Protein AF-A0A532DJZ5-F1 (afdb_monomer_lite)

Structure (mmCIF, N/CA/C/O backbone):
data_AF-A0A532DJZ5-F1
#
_entry.id   AF-A0A532DJZ5-F1
#
loop_
_atom_site.group_PDB
_atom_site.id
_atom_site.type_symbol
_atom_site.label_atom_id
_atom_site.label_alt_id
_atom_site.label_comp_id
_atom_site.label_asym_id
_atom_site.label_entity_id
_atom_site.label_seq_id
_atom_site.pdbx_PDB_ins_code
_atom_site.Cartn_x
_atom_site.Cartn_y
_atom_site.Cartn_z
_atom_site.occupancy
_atom_site.B_iso_or_equiv
_atom_site.auth_seq_id
_atom_site.auth_comp_id
_atom_site.auth_asym_id
_atom_site.auth_atom_id
_atom_site.pdbx_PDB_model_num
ATOM 1 N N . ASN A 1 1 ? 0.018 -0.872 -16.519 1.00 66.56 1 ASN A N 1
ATOM 2 C CA . ASN A 1 1 ? 0.242 -2.027 -15.623 1.00 66.56 1 ASN A CA 1
ATOM 3 C C . ASN A 1 1 ? -1.025 -2.783 -15.211 1.00 66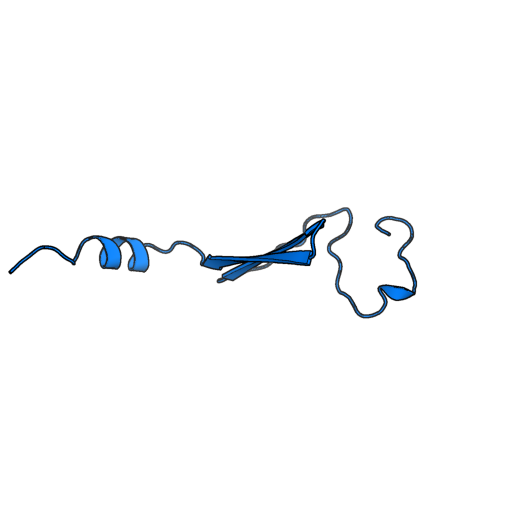.56 1 ASN A C 1
ATOM 5 O O . ASN A 1 1 ? -0.874 -3.883 -14.712 1.00 66.56 1 ASN A O 1
ATOM 9 N N . LEU A 1 2 ? -2.258 -2.271 -15.399 1.00 80.00 2 LEU A N 1
ATOM 10 C CA . LEU A 1 2 ? -3.481 -2.996 -14.975 1.00 80.00 2 LEU A CA 1
ATOM 11 C C . LEU A 1 2 ? -4.208 -3.764 -16.099 1.00 80.00 2 LEU A C 1
ATOM 13 O O . LEU A 1 2 ? -4.910 -4.730 -15.820 1.00 80.00 2 LEU A O 1
ATOM 17 N N . SER A 1 3 ? -4.053 -3.343 -17.356 1.00 86.56 3 SER A N 1
ATOM 18 C CA . SER A 1 3 ? -4.530 -4.063 -18.552 1.00 86.56 3 SER A CA 1
ATOM 19 C C . SER A 1 3 ? -3.385 -4.766 -19.281 1.00 86.56 3 SER A C 1
ATOM 21 O O . SER A 1 3 ? -3.519 -5.907 -19.706 1.00 86.56 3 SER A O 1
ATOM 23 N N . THR A 1 4 ? -2.242 -4.087 -19.351 1.00 90.31 4 THR A N 1
ATOM 24 C CA . THR A 1 4 ? -0.958 -4.621 -19.806 1.00 90.31 4 THR A CA 1
ATOM 25 C C . THR A 1 4 ? 0.010 -4.535 -18.624 1.00 90.31 4 THR A C 1
ATOM 27 O O . THR A 1 4 ? 0.456 -3.423 -18.304 1.00 90.31 4 THR A O 1
ATOM 30 N N . PRO A 1 5 ? 0.229 -5.636 -17.882 1.00 88.69 5 PRO A N 1
ATOM 31 C CA . PRO A 1 5 ? 1.193 -5.690 -16.786 1.00 88.69 5 PRO A CA 1
ATOM 32 C C . PRO A 1 5 ? 2.623 -5.473 -17.279 1.00 88.69 5 PRO A C 1
ATOM 34 O O . PRO A 1 5 ? 2.966 -5.848 -18.398 1.00 88.69 5 PRO A O 1
ATOM 37 N N . ASP A 1 6 ? 3.434 -4.843 -16.438 1.00 92.69 6 ASP A N 1
ATOM 38 C CA . ASP A 1 6 ? 4.865 -4.679 -16.686 1.00 92.69 6 ASP A CA 1
ATOM 39 C C . ASP A 1 6 ? 5.596 -5.948 -16.212 1.00 92.69 6 ASP A C 1
ATOM 41 O O . ASP A 1 6 ? 5.336 -6.361 -15.077 1.00 92.69 6 ASP A O 1
ATOM 45 N N . PRO A 1 7 ? 6.503 -6.548 -17.009 1.00 93.44 7 PRO A N 1
ATOM 46 C CA . PRO A 1 7 ? 7.305 -7.699 -16.582 1.00 93.44 7 PRO A CA 1
ATOM 47 C C . PRO A 1 7 ? 8.099 -7.470 -15.287 1.00 93.44 7 PRO A C 1
ATOM 49 O O . PRO A 1 7 ? 8.346 -8.405 -14.533 1.00 93.44 7 PRO A O 1
ATOM 52 N N . ALA A 1 8 ? 8.478 -6.228 -14.970 1.00 94.62 8 ALA A N 1
ATOM 53 C CA . ALA A 1 8 ? 9.147 -5.905 -13.708 1.00 94.62 8 ALA A CA 1
ATOM 54 C C . ALA A 1 8 ? 8.252 -6.133 -12.472 1.00 94.62 8 ALA A C 1
ATOM 56 O O . ALA A 1 8 ? 8.751 -6.177 -11.350 1.00 94.62 8 ALA A O 1
ATOM 57 N N . GLY A 1 9 ? 6.936 -6.253 -12.668 1.00 91.06 9 GLY A N 1
ATOM 58 C CA . GLY A 1 9 ? 5.966 -6.593 -11.632 1.00 91.06 9 GLY A CA 1
ATOM 59 C C . GLY A 1 9 ? 5.736 -8.095 -11.447 1.00 91.06 9 GLY A C 1
ATOM 60 O O . GLY A 1 9 ? 4.895 -8.458 -10.621 1.00 91.06 9 GLY A O 1
ATOM 61 N N . ASP A 1 10 ? 6.429 -8.962 -12.192 1.00 91.44 10 ASP A N 1
ATOM 62 C CA . ASP A 1 10 ? 6.253 -10.412 -12.101 1.00 91.44 10 ASP A CA 1
ATOM 63 C C . ASP A 1 10 ? 6.509 -10.918 -10.671 1.00 91.44 10 ASP A C 1
ATOM 65 O O . ASP A 1 10 ? 7.500 -10.583 -10.022 1.00 91.44 10 ASP A O 1
ATOM 69 N N . GLY A 1 11 ? 5.580 -11.731 -10.161 1.00 91.62 11 GLY A N 1
ATOM 70 C CA . GLY A 1 11 ? 5.603 -12.238 -8.784 1.00 91.62 11 GLY A CA 1
ATOM 71 C C . GLY A 1 11 ? 4.899 -11.349 -7.751 1.00 91.62 11 GLY A C 1
ATOM 72 O O . GLY A 1 11 ? 4.719 -11.785 -6.614 1.00 91.62 11 GLY A O 1
ATOM 73 N N . ILE A 1 12 ? 4.440 -10.149 -8.127 1.00 92.38 12 ILE A N 1
ATOM 74 C CA . ILE A 1 12 ? 3.595 -9.299 -7.277 1.00 92.38 12 ILE A CA 1
ATOM 75 C C . ILE A 1 12 ? 2.114 -9.576 -7.576 1.00 92.38 12 ILE A C 1
ATOM 77 O O . ILE A 1 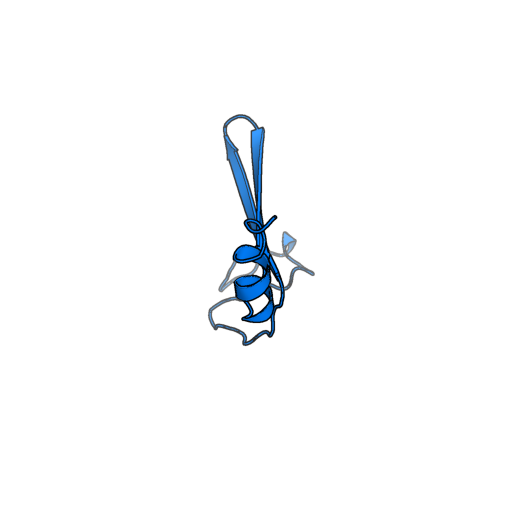12 ? 1.647 -9.450 -8.707 1.00 92.38 12 ILE A O 1
ATOM 81 N N . ASP A 1 13 ? 1.349 -9.924 -6.542 1.00 91.94 13 ASP A N 1
ATOM 82 C 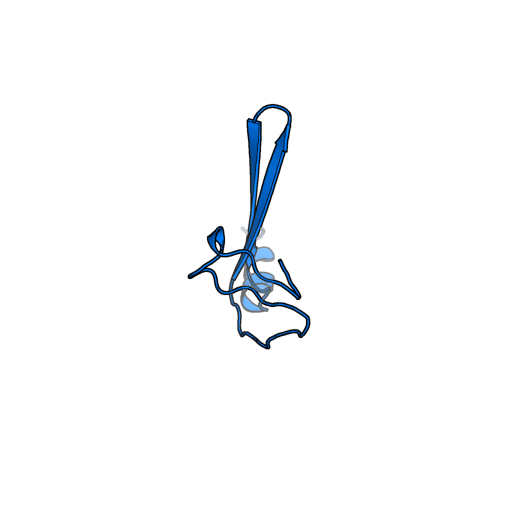CA . ASP A 1 13 ? -0.086 -10.210 -6.648 1.00 91.94 13 ASP A CA 1
ATOM 83 C C . ASP A 1 13 ? -0.929 -8.921 -6.646 1.00 91.94 13 ASP A C 1
ATOM 85 O O . ASP A 1 13 ? -1.423 -8.463 -5.612 1.00 91.94 13 ASP A O 1
ATOM 89 N N . PHE A 1 14 ? -1.081 -8.306 -7.820 1.00 91.94 14 PHE A N 1
ATOM 90 C CA . PHE A 1 14 ? -1.922 -7.123 -7.997 1.00 91.94 14 PHE A CA 1
ATOM 91 C C . PHE A 1 14 ? -3.412 -7.475 -8.096 1.00 91.94 14 PHE A C 1
ATOM 93 O O . PHE A 1 14 ? -3.833 -8.292 -8.915 1.00 91.94 14 PHE A O 1
ATOM 100 N N . VAL A 1 15 ? -4.250 -6.749 -7.354 1.00 92.19 15 VAL A N 1
ATOM 101 C CA . VAL A 1 15 ? -5.706 -6.757 -7.564 1.00 92.19 15 VAL A CA 1
ATOM 102 C C . VAL A 1 15 ? -6.056 -5.732 -8.645 1.00 92.19 15 VAL A C 1
ATOM 104 O O . VAL A 1 15 ? -6.166 -4.539 -8.369 1.00 92.19 15 VAL A O 1
ATOM 107 N N . ALA A 1 16 ? -6.217 -6.186 -9.889 1.00 92.19 16 ALA A N 1
ATOM 108 C CA . ALA A 1 16 ? -6.526 -5.331 -11.037 1.00 92.19 16 ALA A CA 1
ATOM 109 C C . ALA A 1 16 ? -7.985 -5.477 -11.500 1.00 92.19 16 ALA A C 1
ATOM 111 O O . ALA A 1 16 ? -8.500 -6.587 -11.622 1.00 92.19 16 ALA A O 1
ATOM 112 N N . ASN A 1 17 ? -8.628 -4.354 -11.840 1.00 92.88 17 ASN A N 1
ATOM 113 C CA . ASN A 1 17 ? -9.936 -4.230 -12.517 1.00 92.88 17 ASN A CA 1
ATOM 114 C C . ASN A 1 17 ? -11.178 -4.758 -11.767 1.00 92.88 17 ASN A C 1
ATOM 116 O O . ASN A 1 17 ? -12.263 -4.203 -11.928 1.00 92.88 17 ASN A O 1
ATOM 120 N N . ARG A 1 18 ? -11.055 -5.804 -10.947 1.00 93.25 18 ARG A N 1
ATOM 121 C CA . ARG A 1 18 ? -12.134 -6.371 -10.133 1.00 93.25 18 ARG A CA 1
ATOM 122 C C . ARG A 1 18 ? -11.694 -6.515 -8.688 1.00 93.25 18 ARG A C 1
ATOM 124 O O . ARG A 1 18 ? -10.622 -7.040 -8.405 1.00 93.25 18 ARG A O 1
ATOM 131 N N . ALA A 1 19 ? -12.570 -6.096 -7.781 1.00 94.62 19 ALA A N 1
ATOM 132 C CA . ALA A 1 19 ? -12.379 -6.334 -6.361 1.00 94.62 19 ALA A CA 1
ATOM 133 C C . ALA A 1 19 ? -12.311 -7.843 -6.081 1.00 94.62 19 ALA A C 1
ATOM 135 O O . ALA A 1 19 ? -13.123 -8.620 -6.591 1.00 94.62 19 ALA A O 1
ATOM 136 N N . ARG A 1 20 ? -11.351 -8.242 -5.246 1.00 94.75 20 ARG A N 1
ATOM 137 C CA . ARG A 1 20 ? -11.186 -9.612 -4.762 1.00 94.75 20 ARG A CA 1
ATOM 138 C C . ARG A 1 20 ? -11.562 -9.650 -3.279 1.00 94.75 20 ARG A C 1
ATOM 140 O O . ARG A 1 20 ? -10.886 -8.987 -2.493 1.00 94.75 20 ARG A O 1
ATOM 147 N N . PRO A 1 21 ? -12.619 -10.382 -2.879 1.00 95.06 21 PRO A N 1
ATOM 148 C CA . PRO A 1 21 ? -12.947 -10.556 -1.470 1.00 95.06 21 PRO A CA 1
ATOM 149 C C . PRO A 1 21 ? -11.764 -11.164 -0.713 1.00 95.06 21 PRO A C 1
ATOM 151 O O . PRO A 1 21 ? -11.200 -12.170 -1.140 1.00 95.06 21 PRO A O 1
ATOM 154 N N . MET A 1 22 ? -11.393 -10.553 0.407 1.00 93.69 22 MET A N 1
ATOM 155 C CA . MET A 1 22 ? -10.313 -11.024 1.267 1.00 93.69 22 MET A CA 1
ATOM 156 C C . MET A 1 22 ? -10.663 -10.697 2.715 1.00 93.69 22 MET A C 1
ATOM 158 O O . MET A 1 22 ? -10.945 -9.547 3.050 1.00 93.69 22 MET A O 1
ATOM 162 N N . ALA A 1 23 ? -10.664 -11.709 3.580 1.00 94.50 23 ALA A N 1
ATOM 163 C CA . ALA A 1 23 ? -10.785 -11.485 5.013 1.00 94.50 23 ALA A CA 1
ATOM 164 C C . ALA A 1 23 ? -9.460 -10.915 5.537 1.00 94.50 23 ALA A C 1
ATOM 166 O O . ALA A 1 23 ? -8.406 -11.509 5.325 1.00 94.50 23 ALA A O 1
ATOM 167 N N . MET A 1 24 ? -9.509 -9.760 6.203 1.00 94.19 24 MET A N 1
ATOM 168 C CA . MET A 1 24 ? -8.319 -9.069 6.702 1.00 94.19 24 MET A CA 1
ATOM 169 C C . MET A 1 24 ? -8.546 -8.609 8.144 1.00 94.19 24 MET A C 1
ATOM 171 O O . MET A 1 24 ? -9.550 -7.960 8.447 1.00 94.19 24 MET A O 1
ATOM 175 N N . GLY A 1 25 ? -7.611 -8.953 9.033 1.00 96.31 25 GLY A N 1
ATOM 176 C CA . GLY A 1 25 ? -7.544 -8.409 10.395 1.00 96.31 25 GLY A CA 1
ATOM 177 C C . GLY A 1 25 ? -6.741 -7.109 10.469 1.00 96.31 25 GLY A C 1
ATOM 178 O O . GLY A 1 25 ? -7.016 -6.264 11.319 1.00 96.31 25 GLY A O 1
ATOM 179 N N . TYR A 1 26 ? -5.794 -6.930 9.546 1.00 96.56 26 TYR A N 1
ATOM 180 C CA . TYR A 1 26 ? -4.943 -5.752 9.436 1.00 96.56 26 TYR A CA 1
ATOM 181 C C . TYR A 1 26 ? -4.784 -5.334 7.974 1.00 96.56 26 TYR A C 1
ATOM 183 O O . TYR A 1 26 ? -4.832 -6.176 7.077 1.00 96.56 26 TYR A O 1
ATOM 191 N N . ALA A 1 27 ? -4.565 -4.043 7.750 1.00 96.94 27 ALA A N 1
ATOM 192 C CA . ALA A 1 27 ? -4.229 -3.472 6.453 1.00 96.94 27 ALA A CA 1
ATOM 193 C C . ALA A 1 27 ? -3.102 -2.451 6.616 1.00 96.94 27 ALA A C 1
ATOM 195 O O . ALA A 1 27 ? -3.080 -1.705 7.594 1.00 96.94 27 ALA A O 1
ATOM 196 N N . ILE A 1 28 ? -2.182 -2.402 5.657 1.00 97.69 28 ILE A N 1
ATOM 197 C CA . ILE A 1 28 ? -1.124 -1.393 5.605 1.00 97.69 28 ILE A CA 1
ATOM 198 C C . ILE A 1 28 ? -1.372 -0.454 4.426 1.00 97.69 28 ILE A C 1
ATOM 200 O O . ILE A 1 28 ? -1.711 -0.899 3.331 1.00 97.69 28 ILE A O 1
ATOM 204 N N . SER A 1 29 ? -1.192 0.842 4.658 1.00 97.62 29 SER A N 1
ATOM 205 C CA . SER A 1 29 ? -1.073 1.856 3.614 1.00 97.62 29 SER A CA 1
ATOM 206 C C . SER A 1 29 ? 0.316 2.464 3.716 1.00 97.62 29 SER A C 1
ATOM 208 O O . SER A 1 29 ? 0.696 2.943 4.782 1.00 97.62 29 SER A O 1
ATOM 210 N N . ASN 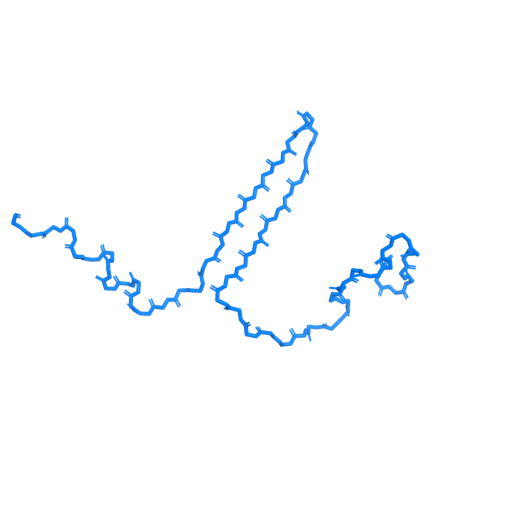A 1 30 ? 1.089 2.410 2.639 1.00 97.56 30 ASN A N 1
ATOM 211 C CA . ASN A 1 30 ? 2.429 2.978 2.575 1.00 97.56 30 ASN A CA 1
ATOM 212 C C . ASN A 1 30 ? 2.527 3.918 1.372 1.00 97.56 30 ASN A C 1
ATOM 214 O O . ASN A 1 30 ? 1.907 3.672 0.336 1.00 97.56 30 ASN A O 1
ATOM 218 N N . GLY A 1 31 ? 3.295 4.994 1.518 1.00 96.88 31 GLY A N 1
ATOM 219 C CA . GLY A 1 31 ? 3.532 5.961 0.458 1.00 96.88 31 GLY A CA 1
ATOM 220 C C . GLY A 1 31 ? 4.928 6.569 0.519 1.00 96.88 31 GLY A C 1
ATOM 221 O O . GLY A 1 31 ? 5.521 6.709 1.591 1.00 96.88 31 GLY A O 1
ATOM 222 N N . PHE A 1 32 ? 5.416 6.970 -0.656 1.00 97.88 32 PHE A N 1
ATOM 223 C CA . PHE A 1 32 ? 6.691 7.657 -0.854 1.00 97.88 32 PHE A CA 1
ATOM 224 C C . PHE A 1 32 ? 6.463 9.051 -1.452 1.00 97.88 32 PHE A C 1
ATOM 226 O O . PHE A 1 32 ? 5.507 9.253 -2.201 1.00 97.88 32 PHE A O 1
ATOM 233 N N . GLY A 1 33 ? 7.343 10.008 -1.151 1.00 96.94 33 GLY A N 1
ATOM 234 C CA . GLY A 1 33 ? 7.232 11.387 -1.636 1.00 96.94 33 GLY A CA 1
ATOM 235 C C . GLY A 1 33 ? 8.573 12.091 -1.845 1.00 96.94 33 GLY A C 1
ATOM 236 O O . GLY A 1 33 ? 9.630 11.611 -1.426 1.00 96.94 33 GLY A O 1
ATOM 237 N N . PHE A 1 34 ? 8.529 13.255 -2.503 1.00 97.38 34 PHE A N 1
ATOM 238 C CA . PHE A 1 34 ? 9.706 14.102 -2.720 1.00 97.38 34 PHE A CA 1
ATOM 239 C C . PHE A 1 34 ? 10.397 14.475 -1.404 1.00 97.38 34 PHE A C 1
ATOM 241 O O . PHE A 1 34 ? 9.764 14.560 -0.354 1.00 97.38 34 PHE A O 1
ATOM 248 N N . GLY A 1 35 ? 11.711 14.695 -1.468 1.00 97.19 35 GLY A N 1
ATOM 249 C CA . GLY A 1 35 ? 12.522 14.940 -0.272 1.00 97.19 35 GLY A CA 1
ATOM 250 C C . GLY A 1 35 ? 12.813 13.681 0.552 1.00 97.19 35 GLY A C 1
ATOM 251 O O . GLY A 1 35 ? 13.266 13.798 1.683 1.00 97.19 35 GLY A O 1
ATOM 252 N N . GLY A 1 36 ? 12.568 12.485 -0.001 1.00 96.56 36 GLY A N 1
ATOM 253 C CA . GLY A 1 36 ? 12.884 11.213 0.656 1.00 96.56 36 GLY A CA 1
ATOM 254 C C . GLY A 1 36 ? 11.845 10.757 1.682 1.00 96.56 36 GLY A C 1
ATOM 255 O O . GLY A 1 36 ? 12.172 9.982 2.577 1.00 96.56 36 GLY A O 1
ATOM 256 N N . VAL A 1 37 ? 10.599 11.227 1.577 1.00 97.06 37 VAL A N 1
ATOM 257 C CA . VAL A 1 37 ? 9.522 10.818 2.489 1.00 97.06 37 VAL A CA 1
ATOM 258 C C . VAL A 1 37 ? 9.150 9.355 2.241 1.00 97.06 37 VAL A C 1
ATOM 260 O O . VAL A 1 37 ? 8.893 8.969 1.103 1.00 97.06 37 VAL A O 1
ATOM 263 N N . ASN A 1 38 ? 9.064 8.571 3.317 1.00 97.25 38 ASN A N 1
ATOM 264 C CA . ASN A 1 38 ? 8.468 7.236 3.361 1.00 97.25 38 ASN A CA 1
ATOM 265 C C . ASN A 1 38 ? 7.593 7.150 4.617 1.00 97.25 38 ASN A C 1
ATOM 267 O O . ASN A 1 38 ? 8.104 7.269 5.732 1.00 97.25 38 ASN A O 1
ATOM 271 N N . ALA A 1 39 ? 6.286 6.987 4.437 1.00 97.62 39 ALA A N 1
ATOM 272 C CA . ALA A 1 39 ? 5.326 6.947 5.532 1.00 97.62 39 ALA A CA 1
ATOM 273 C C . ALA A 1 39 ? 4.403 5.735 5.407 1.00 97.62 39 ALA A C 1
ATOM 275 O O . ALA A 1 39 ? 3.897 5.432 4.327 1.00 97.62 39 ALA A O 1
ATOM 276 N N . SER A 1 40 ? 4.151 5.076 6.538 1.00 98.06 40 SER A N 1
ATOM 277 C CA . SER A 1 40 ? 3.253 3.926 6.641 1.00 98.06 40 SER A CA 1
ATOM 278 C C . SER A 1 40 ? 2.200 4.150 7.717 1.00 98.06 40 SER A C 1
ATOM 280 O O . SER A 1 40 ? 2.505 4.649 8.798 1.00 98.06 40 SER A O 1
ATOM 282 N N . ALA A 1 41 ? 0.980 3.701 7.446 1.00 97.75 41 ALA A N 1
ATOM 283 C CA . ALA A 1 41 ? -0.104 3.579 8.406 1.00 97.75 41 ALA A CA 1
ATOM 284 C C . ALA A 1 41 ? -0.565 2.118 8.467 1.00 97.75 41 ALA A C 1
ATOM 286 O O . ALA A 1 41 ? -0.834 1.502 7.433 1.00 97.75 41 ALA A O 1
ATOM 287 N N . LEU A 1 42 ? -0.657 1.568 9.679 1.00 97.88 42 LEU A N 1
ATOM 288 C CA . LEU A 1 42 ? -1.204 0.238 9.932 1.00 97.88 42 LEU A CA 1
ATOM 289 C C . LEU A 1 42 ? -2.590 0.380 10.555 1.00 97.88 42 LEU A C 1
ATOM 291 O O . LEU A 1 42 ? -2.761 1.034 11.582 1.00 97.88 42 LEU A O 1
ATOM 295 N N . PHE A 1 43 ? -3.565 -0.277 9.948 1.00 96.69 43 PHE A N 1
ATOM 296 C CA . PHE A 1 43 ? -4.940 -0.325 10.410 1.00 96.69 43 PHE A CA 1
ATOM 297 C C . PHE A 1 43 ? -5.248 -1.727 10.901 1.00 96.69 43 PHE A C 1
ATOM 299 O O . PHE A 1 43 ? -4.839 -2.716 10.293 1.00 96.69 43 PHE A O 1
ATOM 306 N N . ARG A 1 44 ? -6.009 -1.811 11.985 1.00 95.75 44 ARG A N 1
ATOM 307 C CA . ARG A 1 44 ? -6.592 -3.052 12.483 1.00 95.75 44 ARG A CA 1
ATOM 308 C C . ARG A 1 44 ? -8.097 -2.976 12.295 1.00 95.75 44 ARG A C 1
ATOM 310 O O . ARG A 1 44 ? -8.694 -1.923 12.510 1.00 95.75 44 ARG A O 1
ATOM 317 N N . ARG A 1 45 ? -8.715 -4.096 11.930 1.00 94.31 45 ARG A N 1
ATOM 318 C CA . ARG A 1 45 ? -10.170 -4.222 11.921 1.00 94.31 45 ARG A CA 1
ATOM 319 C C . ARG A 1 45 ? -10.712 -3.876 13.307 1.00 94.31 45 ARG A C 1
ATOM 321 O O . ARG A 1 45 ? -10.300 -4.471 14.303 1.00 94.31 45 ARG A O 1
ATOM 328 N N . TRP A 1 46 ? -11.637 -2.925 13.354 1.00 92.19 46 TRP A N 1
ATOM 329 C CA . TRP A 1 46 ? -12.342 -2.600 14.584 1.00 92.19 46 TRP A CA 1
ATOM 330 C C . TRP A 1 46 ? -13.230 -3.775 15.001 1.00 92.19 46 TRP A C 1
ATOM 332 O O . TRP A 1 46 ? -13.945 -4.344 14.172 1.00 92.19 46 TRP A O 1
ATOM 342 N N . THR A 1 47 ? -13.148 -4.151 16.272 1.00 90.69 47 THR A N 1
ATOM 343 C CA . THR A 1 47 ? -13.940 -5.219 16.891 1.00 90.69 47 THR A CA 1
ATOM 344 C C . THR A 1 47 ? -14.545 -4.684 18.181 1.00 90.69 47 THR A C 1
ATOM 346 O O . THR A 1 47 ? -13.949 -3.814 18.813 1.00 90.69 47 THR A O 1
ATOM 349 N N . ASP A 1 48 ? -15.691 -5.207 18.606 1.00 87.38 48 ASP A N 1
ATOM 350 C CA . ASP A 1 48 ? -16.353 -4.738 19.834 1.00 87.38 48 ASP A CA 1
ATOM 351 C C . ASP A 1 48 ? -15.465 -4.928 21.081 1.00 87.38 48 ASP A C 1
ATOM 353 O O . ASP A 1 48 ? -15.435 -4.070 21.961 1.00 87.38 48 ASP A O 1
ATOM 357 N N . ASP A 1 49 ? -14.617 -5.962 21.088 1.00 81.19 49 ASP A N 1
ATOM 358 C CA . ASP A 1 49 ? -13.600 -6.187 22.127 1.00 81.19 49 ASP A CA 1
ATOM 359 C C . ASP A 1 49 ? -12.610 -5.013 22.277 1.00 81.19 49 ASP A C 1
ATOM 361 O O . ASP A 1 49 ? -12.109 -4.746 23.369 1.00 81.19 49 ASP A O 1
ATOM 365 N N . LEU A 1 50 ? -12.320 -4.282 21.192 1.00 72.44 50 LEU A N 1
ATOM 366 C CA . LEU A 1 50 ? -11.493 -3.070 21.251 1.00 72.44 50 LEU A CA 1
ATOM 367 C C . LEU A 1 50 ? -12.244 -1.872 21.812 1.00 72.44 50 LEU A C 1
ATOM 369 O O . LEU A 1 50 ? -11.634 -1.037 22.481 1.00 72.44 50 LEU A O 1
ATOM 373 N N . ALA A 1 51 ? -13.543 -1.777 21.533 1.00 66.19 51 ALA A N 1
ATOM 374 C CA . ALA A 1 51 ? -14.369 -0.693 22.039 1.00 66.19 51 ALA A CA 1
ATOM 375 C C . ALA A 1 51 ? -14.417 -0.738 23.573 1.00 66.19 51 ALA A C 1
ATOM 377 O O . ALA A 1 51 ? -14.170 0.282 24.217 1.00 66.19 51 ALA A O 1
ATOM 378 N N . GLY A 1 52 ? -14.602 -1.932 24.151 1.00 60.94 52 GLY A N 1
ATOM 379 C CA . GLY A 1 52 ? -14.616 -2.140 25.604 1.00 60.94 52 GLY A CA 1
ATOM 380 C C . GLY A 1 52 ? -13.276 -1.859 26.296 1.00 60.94 52 GLY A C 1
ATOM 381 O O . GLY A 1 52 ? -13.254 -1.332 27.407 1.00 60.94 52 GLY A O 1
ATOM 382 N N . ALA A 1 53 ? -12.149 -2.133 25.629 1.00 62.97 53 ALA A N 1
ATOM 383 C CA . ALA A 1 53 ? -10.816 -1.840 26.165 1.00 62.97 53 ALA A CA 1
ATOM 384 C C . ALA A 1 53 ? -10.514 -0.329 26.243 1.00 62.97 53 ALA A C 1
ATOM 386 O O . ALA A 1 53 ? -9.754 0.102 27.106 1.00 62.97 53 ALA A O 1
ATOM 387 N N . SER A 1 54 ? -11.121 0.488 25.373 1.00 60.62 54 SER A N 1
ATOM 388 C CA . SER A 1 54 ? -10.922 1.947 25.365 1.00 60.62 54 SER A CA 1
ATOM 389 C C . SER A 1 54 ? -11.708 2.694 26.451 1.00 60.62 54 SER A C 1
ATOM 391 O O . SER A 1 54 ? -11.359 3.819 26.799 1.00 60.62 54 SER A O 1
ATOM 393 N N . THR A 1 55 ? -12.735 2.063 27.026 1.00 61.09 55 THR A N 1
ATOM 394 C CA . THR A 1 55 ? -13.616 2.651 28.050 1.00 61.09 55 THR A CA 1
ATOM 395 C C . THR A 1 55 ? -13.228 2.306 29.495 1.00 61.09 55 THR A C 1
ATOM 397 O O . THR A 1 55 ? -13.875 2.784 30.419 1.00 61.09 55 THR A O 1
ATOM 400 N N . GLY A 1 56 ? -12.184 1.498 29.719 1.00 55.38 56 GLY A N 1
ATOM 401 C CA . GLY A 1 56 ? -11.813 0.979 31.049 1.00 55.3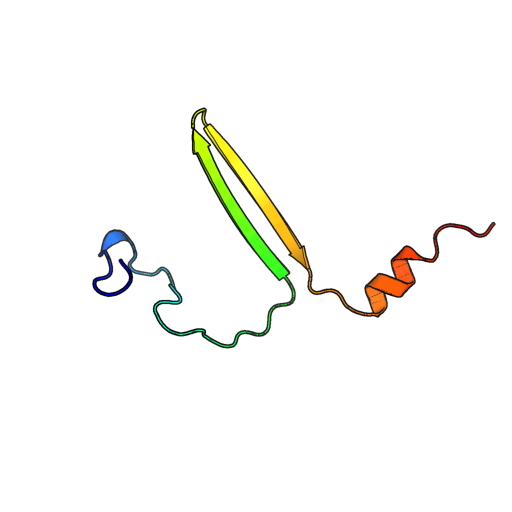8 56 GLY A CA 1
ATOM 402 C C . GLY A 1 56 ? -10.718 1.741 31.812 1.00 55.38 56 GLY A C 1
ATOM 403 O O . GLY A 1 56 ? -10.254 1.247 32.831 1.00 55.38 56 GLY A O 1
ATOM 404 N N . GLY A 1 57 ? -10.263 2.904 31.332 1.00 50.41 57 GLY A N 1
ATOM 405 C CA . GLY A 1 57 ? -9.097 3.626 31.876 1.00 50.41 57 GLY A CA 1
ATOM 406 C C . GLY A 1 57 ? -9.394 4.769 32.854 1.00 50.41 57 GLY A C 1
ATOM 407 O O . GLY A 1 57 ? -8.568 5.670 32.977 1.00 50.41 57 GLY A O 1
ATOM 408 N N . ALA A 1 58 ? -10.566 4.790 33.490 1.00 51.09 58 ALA A N 1
ATOM 409 C CA . ALA A 1 58 ? -10.918 5.793 34.496 1.00 51.09 58 ALA A CA 1
ATOM 410 C C . ALA A 1 58 ? -11.893 5.212 35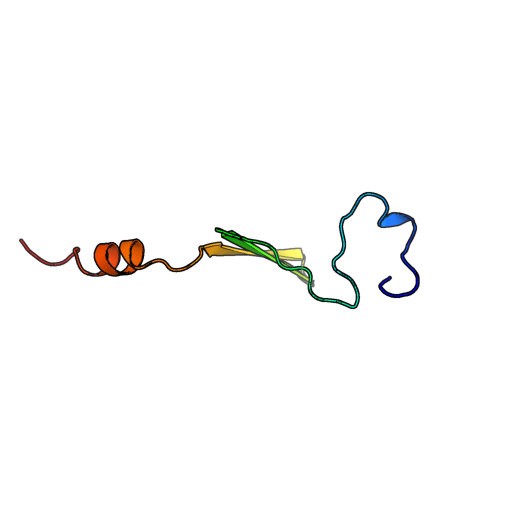.529 1.00 51.09 58 ALA A C 1
ATOM 412 O O . ALA A 1 58 ? -13.079 5.535 35.524 1.00 51.09 58 ALA A O 1
ATOM 413 N N . HIS A 1 59 ? -11.400 4.335 36.399 1.00 43.66 59 HIS A N 1
ATOM 414 C CA . HIS A 1 59 ? -11.952 4.199 37.741 1.00 43.66 59 HIS A CA 1
ATOM 415 C C . HIS A 1 59 ? -10.894 3.598 38.678 1.00 43.66 59 HIS A C 1
ATOM 417 O O . HIS A 1 59 ? -10.375 2.519 38.396 1.00 43.66 59 HIS A O 1
ATOM 423 N N . ASP A 1 60 ? -10.647 4.356 39.752 1.00 42.22 60 ASP A N 1
ATOM 424 C CA . ASP A 1 60 ? -9.858 4.117 40.976 1.00 42.22 60 ASP A CA 1
ATOM 425 C C . ASP A 1 60 ? -8.324 4.268 40.914 1.00 42.22 60 ASP A C 1
ATOM 427 O O . ASP A 1 60 ? -7.611 3.379 40.397 1.00 42.22 60 ASP A O 1
#

Radius of gyration: 18.73 Å; chains: 1; bounding box: 29×27×61 Å

pLDDT: mean 86.62, std 15.38, range [42.22, 98.06]

Foldseek 3Di:
DQVDDDPVCPPPDDDHPDDDDDDDQKDKDWDADPPTDTDMDIDGDDDVVVVVVVPPPDDD

Sequence (60 aa):
NLSTPDPAGDGIDFVANRARPMAMGYAISNGFGFGGVNASALFRRWTDDLAGASTGGAHD

Secondary structure (DSSP, 8-state):
--SS--GGGTT-----SS------SEEEEEEEETTTEEEEEEEE---HHHHHHHT-S---